Protein AF-A0A3M1VJW6-F1 (afdb_monomer_lite)

Secondary structure (DSSP, 8-state):
--SSSTTHHHHHHHHHHHS---------TT----SHHHHHHTTPPEE--SS-EEE-TT--EEEP-------S---PPBP-TTSSS------SSTTPBPPP-TTT-TTTS----

Structure (mmCIF, N/CA/C/O backbone):
data_AF-A0A3M1VJW6-F1
#
_entry.id   AF-A0A3M1VJW6-F1
#
loop_
_atom_site.group_PDB
_atom_site.id
_atom_site.type_symbol
_atom_site.label_atom_id
_atom_site.label_alt_id
_atom_site.label_comp_id
_atom_site.label_asym_id
_atom_site.label_entity_id
_atom_site.label_seq_id
_atom_site.pdbx_PDB_ins_code
_atom_site.Cartn_x
_atom_site.Cartn_y
_atom_site.Cartn_z
_atom_site.occupancy
_atom_site.B_iso_or_equiv
_atom_site.auth_seq_id
_atom_site.auth_comp_id
_atom_site.auth_asym_id
_atom_site.auth_atom_id
_atom_site.pdbx_PDB_model_num
ATOM 1 N N . MET A 1 1 ? -62.050 -12.446 49.718 1.00 52.34 1 MET A N 1
ATOM 2 C CA . MET A 1 1 ? -60.796 -13.215 49.554 1.00 52.34 1 MET A CA 1
ATOM 3 C C . MET A 1 1 ? -59.751 -12.364 48.822 1.00 52.34 1 MET A C 1
ATOM 5 O O . MET A 1 1 ? -59.498 -12.598 47.655 1.00 52.34 1 MET A O 1
ATOM 9 N N . GLN A 1 2 ? -59.194 -11.331 49.469 1.00 49.66 2 GLN A N 1
ATOM 10 C CA . GLN A 1 2 ? -58.163 -10.452 48.870 1.00 49.66 2 GLN A CA 1
ATOM 11 C C . GLN A 1 2 ? -57.021 -10.116 49.853 1.00 49.66 2 GLN A C 1
ATOM 13 O O . GLN A 1 2 ? -56.225 -9.223 49.604 1.00 49.66 2 GLN A O 1
ATOM 18 N N . VAL A 1 3 ? -56.926 -10.826 50.985 1.00 47.66 3 VAL A N 1
ATOM 19 C CA . VAL A 1 3 ? -55.958 -10.508 52.057 1.00 47.66 3 VAL A CA 1
ATOM 20 C C . VAL A 1 3 ? -54.768 -11.482 52.099 1.00 47.66 3 VAL A C 1
ATOM 22 O O . VAL A 1 3 ? -53.805 -11.244 52.818 1.00 47.66 3 VAL A O 1
ATOM 25 N N . LEU A 1 4 ? -54.804 -12.569 51.313 1.00 41.31 4 LEU A N 1
ATOM 26 C CA . LEU A 1 4 ? -53.810 -13.655 51.362 1.00 41.31 4 LEU A CA 1
ATOM 27 C C . LEU A 1 4 ? -52.597 -13.441 50.430 1.00 41.31 4 LEU A C 1
ATOM 29 O O . LEU A 1 4 ? -51.549 -14.040 50.650 1.00 41.31 4 LEU A O 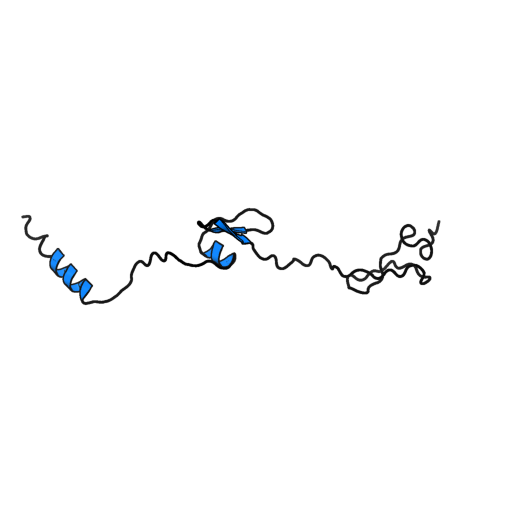1
ATOM 33 N N . GLU A 1 5 ? -52.693 -12.543 49.445 1.00 47.56 5 GLU A N 1
ATOM 34 C CA . GLU A 1 5 ? -51.608 -12.273 48.481 1.00 47.56 5 GLU A CA 1
ATOM 35 C C . GLU A 1 5 ? -50.588 -11.237 48.994 1.00 47.56 5 GLU A C 1
ATOM 37 O O . GLU A 1 5 ? -49.423 -11.249 48.604 1.00 47.56 5 GLU A O 1
ATOM 42 N N . ALA A 1 6 ? -50.971 -10.380 49.949 1.00 48.97 6 ALA A N 1
ATOM 43 C CA . ALA A 1 6 ? -50.090 -9.331 50.478 1.00 48.97 6 ALA A CA 1
ATOM 44 C C . ALA A 1 6 ? -49.037 -9.849 51.482 1.00 48.97 6 ALA A C 1
ATOM 46 O O . ALA A 1 6 ? -48.038 -9.177 51.742 1.00 48.97 6 ALA A O 1
ATOM 47 N N . CYS A 1 7 ? -49.232 -11.048 52.048 1.00 46.25 7 CYS A N 1
ATOM 48 C CA . CYS A 1 7 ? -48.344 -11.599 53.077 1.00 46.25 7 CYS A CA 1
ATOM 49 C C . CYS A 1 7 ? -47.150 -12.380 52.492 1.00 46.25 7 CYS A C 1
ATOM 51 O O . CYS A 1 7 ? -46.085 -12.445 53.104 1.00 46.25 7 CYS A O 1
ATOM 53 N N . ARG A 1 8 ? -47.265 -12.907 51.264 1.00 51.44 8 ARG A N 1
ATOM 54 C CA . ARG A 1 8 ? -46.160 -13.620 50.591 1.00 51.44 8 ARG A CA 1
ATOM 55 C C . ARG A 1 8 ? -45.077 -12.689 50.043 1.00 51.44 8 ARG A C 1
ATOM 57 O O . ARG A 1 8 ? -43.926 -13.095 49.926 1.00 51.44 8 ARG A O 1
ATOM 64 N N . MET A 1 9 ? -45.417 -11.432 49.771 1.00 52.22 9 MET A N 1
ATOM 65 C CA . MET A 1 9 ? -44.516 -10.482 49.111 1.00 52.22 9 MET A CA 1
ATOM 66 C C . MET A 1 9 ? -43.538 -9.791 50.079 1.00 52.22 9 MET A C 1
ATOM 68 O O . MET A 1 9 ? -42.470 -9.346 49.667 1.00 52.22 9 MET A O 1
ATOM 72 N N . ARG A 1 10 ? -43.847 -9.761 51.385 1.00 54.06 10 ARG A N 1
ATOM 73 C CA . ARG A 1 10 ? -42.930 -9.238 52.417 1.00 54.06 10 ARG A CA 1
ATOM 74 C C . ARG A 1 10 ? -41.887 -10.253 52.883 1.00 54.06 10 ARG A C 1
ATOM 76 O O . ARG A 1 10 ? -40.799 -9.848 53.277 1.00 54.06 10 ARG A O 1
ATOM 83 N N . LEU A 1 11 ? -42.184 -11.552 52.797 1.00 48.44 11 LEU A N 1
ATOM 84 C CA . LEU A 1 11 ? -41.236 -12.597 53.193 1.00 48.44 11 LEU A CA 1
ATOM 85 C C . LEU A 1 11 ? -40.127 -12.797 52.142 1.00 48.44 11 LEU A C 1
ATOM 87 O O . LEU A 1 11 ? -38.984 -13.049 52.502 1.00 48.44 11 LEU A O 1
ATOM 91 N N . ILE A 1 12 ? -40.433 -12.601 50.853 1.00 55.12 12 ILE A N 1
ATOM 92 C CA . ILE A 1 12 ? -39.457 -12.727 49.754 1.00 55.12 12 ILE A CA 1
ATOM 93 C C . ILE A 1 12 ? -38.443 -11.568 49.765 1.00 55.12 12 ILE A C 1
ATOM 95 O O . ILE A 1 12 ? -37.261 -11.782 49.502 1.00 55.12 12 ILE A O 1
ATOM 99 N N . LEU A 1 13 ? -38.866 -10.358 50.155 1.00 53.69 13 LEU A N 1
ATOM 100 C CA . LEU A 1 13 ? -37.979 -9.190 50.221 1.00 53.69 13 LEU A CA 1
ATOM 101 C C . LEU A 1 13 ? -36.884 -9.339 51.297 1.00 53.69 13 LEU A C 1
ATOM 103 O O . LEU A 1 13 ? -35.767 -8.864 51.117 1.00 53.69 13 LEU A O 1
ATOM 107 N N . LEU A 1 14 ? -37.188 -10.036 52.397 1.00 54.25 14 LEU A N 1
ATOM 108 C CA . LEU A 1 14 ? -36.249 -10.268 53.501 1.00 54.25 14 LEU A CA 1
ATOM 109 C C . LEU A 1 14 ? -35.207 -11.354 53.174 1.00 54.25 14 LEU A C 1
ATOM 111 O O . LEU A 1 14 ? -34.076 -11.279 53.649 1.00 54.25 14 LEU A O 1
ATOM 115 N N . VAL A 1 15 ? -35.549 -12.325 52.318 1.00 54.88 15 VAL A N 1
ATOM 116 C CA . VAL A 1 15 ? -34.643 -13.421 51.922 1.00 54.88 15 VAL A CA 1
ATOM 117 C C . VAL A 1 15 ? -33.625 -12.973 50.860 1.00 54.88 15 VAL A C 1
ATOM 119 O O . VAL A 1 15 ? -32.457 -13.355 50.950 1.00 54.88 15 VAL A O 1
ATOM 122 N N . CYS A 1 16 ? -34.007 -12.099 49.920 1.00 53.72 16 CYS A N 1
ATOM 123 C CA . CYS A 1 16 ? -33.079 -11.561 48.909 1.00 53.72 16 CYS A CA 1
ATOM 124 C C . CYS A 1 16 ? -32.006 -10.617 49.484 1.00 53.72 16 CYS A C 1
ATOM 126 O O . CYS A 1 16 ? -30.944 -10.481 48.886 1.00 53.72 16 CYS A O 1
ATOM 128 N N . CYS A 1 17 ? -32.243 -9.973 50.635 1.00 53.31 17 CYS A N 1
ATOM 129 C CA . CYS A 1 17 ? -31.239 -9.101 51.262 1.00 53.31 17 CYS A CA 1
ATOM 130 C C . CYS A 1 17 ? -30.176 -9.861 52.069 1.00 53.31 17 CYS A C 1
ATOM 132 O O . CYS A 1 17 ? -29.052 -9.382 52.181 1.00 53.31 17 CYS A O 1
ATOM 134 N N . LEU A 1 18 ? -30.511 -11.024 52.639 1.00 53.12 18 LEU A N 1
ATOM 135 C CA . LEU A 1 18 ? -29.575 -11.818 53.451 1.00 53.12 18 LEU A CA 1
ATOM 136 C C . LEU A 1 18 ? -28.764 -12.821 52.618 1.00 53.12 18 LEU A C 1
ATOM 138 O O . LEU A 1 18 ? -27.654 -13.179 53.003 1.00 53.12 18 LEU A O 1
ATOM 142 N N . THR A 1 19 ? -29.280 -13.246 51.463 1.00 59.38 19 THR A N 1
ATOM 143 C CA . THR A 1 19 ? -28.562 -14.119 50.522 1.00 59.38 19 THR A CA 1
ATOM 144 C C . THR A 1 19 ? -27.900 -13.285 49.427 1.00 59.38 19 THR A C 1
ATOM 146 O O . THR A 1 19 ? -28.388 -13.159 48.310 1.00 59.38 19 THR A O 1
ATOM 149 N N . GLY A 1 20 ? -26.767 -12.671 49.764 1.00 53.53 20 GLY A N 1
ATOM 150 C CA . GLY A 1 20 ? -25.906 -11.985 48.803 1.00 53.53 20 GLY A CA 1
ATOM 151 C C . GLY A 1 20 ? -25.390 -12.909 47.692 1.00 53.53 20 GLY A C 1
ATOM 152 O O . GLY A 1 20 ? -24.323 -13.497 47.817 1.00 53.53 20 GLY A O 1
ATOM 153 N N . LEU A 1 21 ? -26.126 -12.973 46.586 1.00 52.50 21 LEU A N 1
ATOM 154 C CA . LEU A 1 21 ? -25.682 -13.352 45.239 1.00 52.50 21 LEU A CA 1
ATOM 155 C C . LEU A 1 21 ? -26.429 -12.411 44.272 1.00 52.50 21 LEU A C 1
ATOM 157 O O . LEU A 1 21 ? -27.410 -12.778 43.642 1.00 52.50 21 LEU A O 1
ATOM 161 N N . LEU A 1 22 ? -26.163 -11.100 44.269 1.00 50.84 22 LEU A N 1
ATOM 162 C CA . LEU A 1 22 ? -24.991 -10.485 43.622 1.00 50.84 22 LEU A CA 1
ATOM 163 C C . LEU A 1 22 ? -24.668 -11.097 42.242 1.00 50.84 22 LEU A C 1
ATOM 165 O O . LEU A 1 22 ? -23.520 -11.362 41.915 1.00 50.84 22 LEU A O 1
ATOM 169 N N . GLY A 1 23 ? -25.695 -11.296 41.417 1.00 51.16 23 GLY A N 1
ATOM 170 C CA . GLY A 1 23 ? -25.583 -11.385 39.960 1.00 51.16 23 GLY A CA 1
ATOM 171 C C . GLY A 1 23 ? -26.283 -10.185 39.334 1.00 51.16 23 GLY A C 1
ATOM 172 O O . GLY A 1 23 ? -27.365 -10.318 38.771 1.00 51.16 23 GLY A O 1
ATOM 173 N N . GLY A 1 24 ? -25.726 -8.990 39.543 1.00 51.31 24 GLY A N 1
ATOM 174 C CA . GLY A 1 24 ? -26.273 -7.751 39.003 1.00 51.31 24 GLY A CA 1
ATOM 175 C C . GLY A 1 24 ? -26.291 -7.767 37.475 1.00 51.31 24 GLY A C 1
ATOM 176 O O . GLY A 1 24 ? -25.317 -8.169 36.842 1.00 51.31 24 GLY A O 1
ATOM 177 N N . CYS A 1 25 ? -27.373 -7.262 36.879 1.00 40.50 25 CYS A N 1
ATOM 178 C CA . CYS A 1 25 ? -27.327 -6.735 35.520 1.00 40.50 25 CYS A CA 1
ATOM 179 C C . CYS A 1 25 ? -26.402 -5.512 35.527 1.00 40.50 25 CYS A C 1
ATOM 181 O O . CYS A 1 25 ? -26.853 -4.377 35.687 1.00 40.50 25 CYS A O 1
ATOM 183 N N . SER A 1 26 ? -25.097 -5.732 35.389 1.00 48.75 26 SER A N 1
ATOM 184 C CA . SER A 1 26 ? -24.176 -4.676 34.995 1.00 48.75 26 SER A CA 1
ATOM 185 C C . SER A 1 26 ? -24.514 -4.294 33.558 1.00 48.75 26 SER A C 1
ATOM 187 O O . SER A 1 26 ? -24.019 -4.886 32.605 1.00 48.75 26 SER A O 1
ATOM 189 N N . ALA A 1 27 ? -25.363 -3.279 33.399 1.00 51.88 27 ALA A N 1
ATOM 190 C CA . ALA A 1 27 ? -25.280 -2.403 32.243 1.00 51.88 27 ALA A CA 1
ATOM 191 C C . ALA A 1 27 ? -23.907 -1.727 32.331 1.00 51.88 27 ALA A C 1
ATOM 193 O O . ALA A 1 27 ? -23.726 -0.718 33.013 1.00 51.88 27 ALA A O 1
ATOM 194 N N . GLN A 1 28 ? -22.905 -2.380 31.749 1.00 44.88 28 GLN A N 1
ATOM 195 C CA . GLN A 1 28 ? -21.520 -1.943 31.767 1.00 44.88 28 GLN A CA 1
ATOM 196 C C . GLN A 1 28 ? -21.383 -0.778 30.781 1.00 44.88 28 GLN A C 1
ATOM 198 O O . GLN A 1 28 ? -20.950 -0.927 29.643 1.00 44.88 28 GLN A O 1
ATOM 203 N N . ALA A 1 29 ? -21.826 0.399 31.220 1.00 46.69 29 ALA A N 1
ATOM 204 C CA . ALA A 1 29 ? -21.487 1.666 30.602 1.00 46.69 29 ALA A CA 1
ATOM 205 C C . ALA A 1 29 ? -19.997 1.927 30.872 1.00 46.69 29 ALA A C 1
ATOM 207 O O . ALA A 1 29 ? -19.604 2.132 32.018 1.00 46.69 29 ALA A O 1
ATOM 208 N N . GLY A 1 30 ? -19.165 1.874 29.829 1.00 50.62 30 GLY A N 1
ATOM 209 C CA . GLY A 1 30 ? -17.748 2.246 29.919 1.00 50.62 30 GLY A CA 1
ATOM 210 C C . GLY A 1 30 ? -16.738 1.178 29.497 1.00 50.62 30 GLY A C 1
ATOM 211 O O . GLY A 1 30 ? -15.605 1.203 29.970 1.00 50.62 30 GLY A O 1
ATOM 212 N N . GLY A 1 31 ? -17.106 0.246 28.613 1.00 58.53 31 GLY A N 1
ATOM 213 C CA . GLY A 1 31 ? -16.123 -0.575 27.904 1.00 58.53 31 GLY A CA 1
ATOM 214 C C . GLY A 1 31 ? -15.354 0.286 26.902 1.00 58.53 31 GLY A C 1
ATOM 215 O O . GLY A 1 31 ? -15.808 0.472 25.776 1.00 58.53 31 GLY A O 1
ATOM 216 N N . GLY A 1 32 ? -14.232 0.865 27.334 1.00 72.25 32 GLY A N 1
ATOM 217 C CA . GLY A 1 32 ? -13.342 1.662 26.495 1.00 72.25 32 GLY A CA 1
ATOM 218 C C . GLY A 1 32 ? -12.740 0.811 25.384 1.00 72.25 32 GLY A C 1
ATOM 219 O O . GLY A 1 32 ? -11.710 0.175 25.576 1.00 72.25 32 GLY A O 1
ATOM 220 N N . VAL A 1 33 ? -13.396 0.796 24.229 1.00 86.00 33 VAL A N 1
ATOM 221 C CA . VAL A 1 33 ? -12.876 0.163 23.019 1.00 86.00 33 VAL A CA 1
ATOM 222 C C . VAL A 1 33 ? -11.587 0.871 22.612 1.00 86.00 33 VAL A C 1
ATOM 224 O O . VAL A 1 33 ? -11.560 2.096 22.484 1.00 86.00 33 VAL A O 1
ATOM 227 N N . SER A 1 34 ? -10.520 0.101 22.416 1.00 88.88 34 SER A N 1
ATOM 228 C CA . SER A 1 34 ? -9.194 0.610 22.050 1.00 88.88 34 SER A CA 1
ATOM 229 C C . SER A 1 34 ? -8.719 0.125 20.678 1.00 88.88 34 SER A C 1
ATOM 231 O O . SER A 1 34 ? -7.730 0.629 20.145 1.00 88.88 34 SER A O 1
ATOM 233 N N . SER A 1 35 ? -9.434 -0.828 20.077 1.00 90.69 35 SER A N 1
ATOM 234 C CA . SER A 1 35 ? -9.068 -1.448 18.804 1.00 90.69 35 SER A CA 1
ATOM 235 C C . SER A 1 35 ? -10.283 -1.729 17.917 1.00 90.69 35 SER A C 1
ATOM 237 O O . SER A 1 35 ? -11.409 -1.867 18.393 1.00 90.69 35 SER A O 1
ATOM 239 N N . PHE A 1 36 ? -10.052 -1.866 16.608 1.00 91.62 36 PHE A N 1
ATOM 240 C CA . PHE A 1 36 ? -11.093 -2.229 15.637 1.00 91.62 36 PHE A CA 1
ATOM 241 C C . PHE A 1 36 ? -11.772 -3.564 15.980 1.00 91.62 36 PHE A C 1
ATOM 243 O O . PHE A 1 36 ? -12.994 -3.674 15.924 1.00 91.62 36 PHE A O 1
ATOM 250 N N . LYS A 1 37 ? -10.989 -4.551 16.432 1.00 93.31 37 LYS A N 1
ATOM 251 C CA . LYS A 1 37 ? -11.491 -5.864 16.854 1.00 93.31 37 LYS A CA 1
ATOM 252 C C . LYS A 1 37 ? -12.441 -5.763 18.048 1.00 93.31 37 LYS A C 1
ATOM 254 O O . LYS A 1 37 ? -13.501 -6.382 18.037 1.00 93.31 37 LYS A O 1
ATOM 259 N N . GLU A 1 38 ? -12.086 -4.962 19.051 1.00 92.94 38 GLU A N 1
ATOM 260 C CA . GLU A 1 38 ? -12.967 -4.685 20.193 1.00 92.94 38 GLU A CA 1
ATOM 261 C C . GLU A 1 38 ? -14.212 -3.900 19.770 1.00 92.94 38 GLU A C 1
ATOM 263 O O . GLU A 1 38 ? -15.300 -4.162 20.274 1.00 92.94 38 GLU A O 1
ATOM 268 N N . CYS A 1 39 ? -14.073 -2.985 18.808 1.00 93.44 39 CYS A N 1
ATOM 269 C CA . CYS A 1 39 ? -15.178 -2.180 18.298 1.00 93.44 39 CYS A CA 1
ATOM 270 C C . CYS A 1 39 ? -16.262 -3.053 17.652 1.00 93.44 39 CYS A C 1
ATOM 272 O O . CYS A 1 39 ? -17.444 -2.917 17.967 1.00 93.44 39 CYS A O 1
ATOM 274 N N . ILE A 1 40 ? -15.861 -4.011 16.813 1.00 93.19 40 ILE A N 1
ATOM 275 C CA . ILE A 1 40 ? -16.795 -4.958 16.193 1.00 93.19 40 ILE A CA 1
ATOM 276 C C . ILE A 1 40 ? -17.337 -5.958 17.218 1.00 93.19 40 ILE A C 1
ATOM 278 O O . ILE A 1 40 ? -18.528 -6.263 17.195 1.00 93.19 40 ILE A O 1
ATOM 282 N N . ALA A 1 41 ? -16.503 -6.444 18.145 1.00 92.19 41 ALA A N 1
ATOM 283 C CA . ALA A 1 41 ? -16.945 -7.353 19.207 1.00 92.19 41 ALA A CA 1
ATOM 284 C C . ALA A 1 41 ? -17.992 -6.712 20.137 1.00 92.19 41 ALA A C 1
ATOM 286 O O . ALA A 1 41 ? -18.850 -7.411 20.671 1.00 92.19 41 ALA A O 1
ATOM 287 N N . ALA A 1 42 ? -17.952 -5.386 20.285 1.00 91.75 42 ALA A N 1
ATOM 288 C CA . ALA A 1 42 ? -18.961 -4.603 20.992 1.00 91.75 42 ALA A CA 1
ATOM 289 C C . ALA A 1 42 ? -20.256 -4.374 20.180 1.00 91.75 42 ALA A C 1
ATOM 291 O O . ALA A 1 42 ? -21.219 -3.830 20.716 1.00 91.75 42 ALA A O 1
ATOM 292 N N . GLY A 1 43 ? -20.308 -4.791 18.909 1.00 92.69 43 GLY A N 1
ATOM 293 C CA . GLY A 1 43 ? -21.494 -4.686 18.054 1.00 92.69 43 GLY A CA 1
ATOM 294 C C . GLY A 1 43 ? -21.692 -3.315 17.402 1.00 92.69 43 GLY A C 1
ATOM 295 O O . GLY A 1 43 ? -22.805 -2.994 16.983 1.00 92.69 43 GLY A O 1
ATOM 296 N N . TYR A 1 44 ? -20.644 -2.491 17.319 1.00 92.31 44 TYR A N 1
ATOM 297 C CA . TYR A 1 44 ? -20.722 -1.175 16.686 1.00 92.31 44 TYR A CA 1
ATOM 298 C C . TYR A 1 44 ? -20.738 -1.251 15.147 1.00 92.31 44 TYR A C 1
ATOM 300 O O . TYR A 1 44 ? -20.221 -2.205 14.559 1.00 92.31 44 TYR A O 1
ATOM 308 N N . PRO A 1 45 ? -21.334 -0.250 14.466 1.00 93.94 45 PRO A N 1
ATOM 309 C CA . PRO A 1 45 ? -21.442 -0.254 13.013 1.00 93.94 45 PRO A CA 1
ATOM 310 C C . PRO A 1 45 ? -20.077 -0.113 12.329 1.00 93.94 45 PRO A C 1
ATOM 312 O O . PRO A 1 45 ? -19.252 0.736 12.679 1.00 93.94 45 PRO A O 1
ATOM 315 N N . THR A 1 46 ? -19.876 -0.921 11.289 1.00 93.94 46 THR A N 1
ATOM 316 C CA . THR A 1 46 ? -18.690 -0.880 10.428 1.00 93.94 46 THR A CA 1
ATOM 317 C C . THR A 1 46 ? -18.923 -0.021 9.187 1.00 93.94 46 THR A C 1
ATOM 319 O O . THR A 1 46 ? -19.973 -0.100 8.546 1.00 93.94 46 THR A O 1
ATOM 322 N N . LEU A 1 47 ? -17.912 0.749 8.801 1.00 93.00 47 LEU A N 1
ATOM 323 C CA . LEU A 1 47 ? -17.846 1.537 7.578 1.00 93.00 47 LEU A CA 1
ATOM 324 C C . LEU A 1 47 ? -17.258 0.696 6.442 1.00 93.00 47 LEU A C 1
ATOM 326 O O . LEU A 1 47 ? -16.233 0.035 6.604 1.00 93.00 47 LEU A O 1
ATOM 330 N N . LYS A 1 48 ? -17.876 0.773 5.260 1.00 88.19 48 LYS A N 1
ATOM 331 C CA . LYS A 1 48 ? -17.394 0.127 4.027 1.00 88.19 48 LYS A CA 1
ATOM 332 C C . LYS A 1 48 ? -16.297 0.956 3.343 1.00 88.19 48 LYS A C 1
ATOM 334 O O . LYS A 1 48 ? -16.399 1.269 2.160 1.00 88.19 48 LYS A O 1
ATOM 339 N N . THR A 1 49 ? -15.288 1.370 4.100 1.00 86.56 49 THR A N 1
ATOM 340 C CA . THR A 1 49 ? -14.082 2.031 3.582 1.00 86.56 49 THR A CA 1
ATOM 341 C C . THR A 1 49 ? -12.984 0.995 3.321 1.00 86.56 49 THR A C 1
ATOM 343 O O . THR A 1 49 ? -13.085 -0.142 3.775 1.00 86.56 49 THR A O 1
ATOM 346 N N . LYS A 1 50 ? -11.946 1.368 2.567 1.00 87.94 50 LYS A N 1
ATOM 347 C CA . LYS A 1 50 ? -10.688 0.613 2.459 1.00 87.94 50 LYS A CA 1
ATOM 348 C C . LYS A 1 50 ? -9.561 1.527 2.963 1.00 87.94 50 LYS A C 1
ATOM 350 O O . LYS A 1 50 ? -9.309 2.520 2.276 1.00 87.94 50 LYS A O 1
ATOM 355 N N . PRO A 1 51 ? -8.974 1.286 4.150 1.00 86.50 51 PRO A N 1
ATOM 356 C CA . PRO A 1 51 ? -9.235 0.175 5.078 1.00 86.50 51 PRO A CA 1
ATOM 357 C C . PRO A 1 51 ? -10.636 0.215 5.721 1.00 86.50 51 PRO A C 1
ATOM 359 O O . PRO A 1 51 ? -11.223 1.299 5.856 1.00 86.50 51 PRO A O 1
ATOM 362 N N . PRO A 1 52 ? -11.200 -0.942 6.123 1.00 89.75 52 PRO A N 1
ATOM 363 C CA . PRO A 1 52 ? -12.462 -0.987 6.854 1.00 89.75 52 PRO A CA 1
ATOM 364 C C . PRO A 1 52 ? -12.325 -0.305 8.221 1.00 89.75 52 PRO A C 1
ATOM 366 O O . PRO A 1 52 ? -11.278 -0.345 8.869 1.00 89.75 52 PRO A O 1
ATOM 369 N N . GLY A 1 53 ? -13.401 0.353 8.656 1.00 93.12 53 GLY A N 1
ATOM 370 C CA . GLY A 1 53 ? -13.437 1.096 9.918 1.00 93.12 53 GLY A CA 1
ATOM 371 C C . GLY A 1 53 ? -14.661 0.761 10.761 1.00 93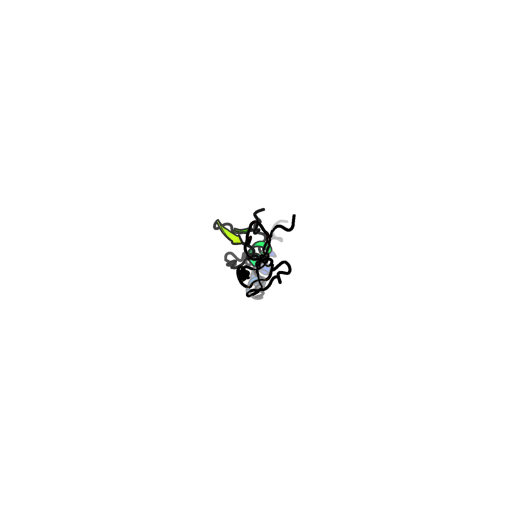.12 53 GLY A C 1
ATOM 372 O O . GLY A 1 53 ? -15.650 0.251 10.249 1.00 93.12 53 GLY A O 1
ATOM 373 N N . CYS A 1 54 ? -14.607 1.032 12.059 1.00 94.12 54 CYS A N 1
ATOM 374 C CA . CYS A 1 54 ? -15.709 0.861 13.005 1.00 94.12 54 CYS A CA 1
ATOM 375 C C . CYS A 1 54 ? -15.884 2.146 13.818 1.00 94.12 54 CYS A C 1
ATOM 377 O O . CYS A 1 54 ? -14.883 2.729 14.238 1.00 94.12 54 CYS A O 1
ATOM 379 N N . ILE A 1 55 ? -17.127 2.606 14.002 1.00 94.12 55 ILE A N 1
ATOM 380 C CA . ILE A 1 55 ? -17.439 3.889 14.654 1.00 94.12 55 ILE A CA 1
ATOM 381 C C . ILE A 1 55 ? -18.202 3.692 15.970 1.00 94.12 55 ILE A C 1
ATOM 383 O O . ILE A 1 55 ? -19.228 3.016 16.003 1.00 94.12 55 ILE A O 1
ATOM 387 N N . THR A 1 56 ? -17.719 4.303 17.056 1.00 92.81 56 THR A N 1
ATOM 388 C CA . THR A 1 56 ? -18.389 4.268 18.369 1.00 92.81 56 THR A CA 1
ATOM 389 C C . THR A 1 56 ? -19.473 5.349 18.493 1.00 92.81 56 THR A C 1
ATOM 391 O O . THR A 1 56 ? -19.469 6.315 17.726 1.00 92.81 56 THR A O 1
ATOM 394 N N . PRO A 1 57 ? -20.381 5.265 19.487 1.00 89.50 57 PRO A N 1
ATOM 395 C CA . PRO A 1 57 ? -21.358 6.317 19.779 1.00 89.50 57 PRO A CA 1
ATOM 396 C C . PRO A 1 57 ? -20.723 7.667 20.137 1.00 89.50 57 PRO A C 1
ATOM 398 O O . PRO A 1 57 ? -21.367 8.700 19.980 1.00 89.50 57 PRO A O 1
ATOM 401 N N . GLU A 1 58 ? -19.460 7.679 20.584 1.00 89.75 58 GLU A N 1
ATOM 402 C CA . GLU A 1 58 ? -18.707 8.921 20.811 1.00 89.75 58 GLU A CA 1
ATOM 403 C C . GLU A 1 58 ? -18.119 9.515 19.518 1.00 89.75 58 GLU A C 1
ATOM 405 O O . GLU A 1 58 ? -17.462 10.553 19.561 1.00 89.75 58 GLU A O 1
ATOM 410 N N . GLY A 1 59 ? -18.306 8.851 18.374 1.00 89.31 59 GLY A N 1
ATOM 411 C CA . GLY A 1 59 ? -17.773 9.269 17.079 1.00 89.31 59 GLY A CA 1
ATOM 412 C C . GLY A 1 59 ? -16.310 8.890 16.843 1.00 89.31 59 GLY A C 1
ATOM 413 O O . GLY A 1 59 ? -15.707 9.372 15.884 1.00 89.31 59 GLY A O 1
ATOM 414 N N . LYS A 1 60 ? -15.710 8.032 17.681 1.00 91.06 60 LYS A N 1
ATOM 415 C CA . LYS A 1 60 ? -14.343 7.545 17.449 1.00 91.06 60 LYS A CA 1
ATOM 416 C C . LYS A 1 60 ? -14.348 6.479 16.366 1.00 91.06 60 LYS A C 1
ATOM 418 O O . LYS A 1 60 ? -15.146 5.548 16.424 1.00 91.06 60 LYS A O 1
ATOM 423 N N . ILE A 1 61 ? -13.430 6.604 15.411 1.00 91.75 61 ILE A N 1
ATOM 424 C CA . ILE A 1 61 ? -13.261 5.645 14.321 1.00 91.75 61 ILE A CA 1
ATOM 425 C C . ILE A 1 61 ? -12.004 4.820 14.582 1.00 91.75 61 ILE A C 1
ATOM 427 O O . ILE A 1 61 ? -10.903 5.363 14.664 1.00 91.75 61 ILE A O 1
ATOM 431 N N . PHE A 1 62 ? -12.171 3.506 14.674 1.00 92.12 62 PHE A N 1
A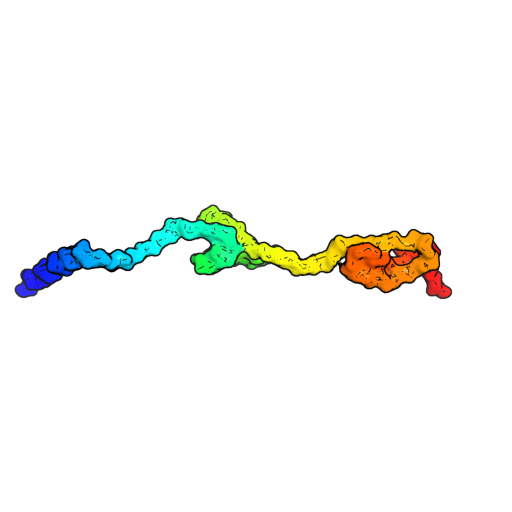TOM 432 C CA . PHE A 1 62 ? -11.081 2.538 14.703 1.00 92.12 62 PHE A CA 1
ATOM 433 C C . PHE A 1 62 ? -10.965 1.921 1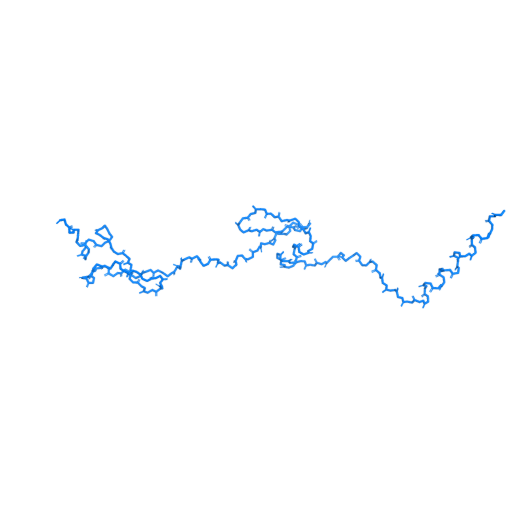3.317 1.00 92.12 62 PHE A C 1
ATOM 435 O O . PHE A 1 62 ? -11.934 1.349 12.829 1.00 92.12 62 PHE A O 1
ATOM 442 N N . GLN A 1 63 ? -9.813 2.052 12.669 1.00 93.44 63 GLN A N 1
ATOM 443 C CA . GLN A 1 63 ? -9.540 1.356 11.413 1.00 93.44 63 GLN A CA 1
ATOM 444 C C . GLN A 1 63 ? -8.898 0.008 11.712 1.00 93.44 63 GLN A C 1
ATOM 446 O O . GLN A 1 63 ? -8.138 -0.123 12.680 1.00 93.44 63 GLN A O 1
ATOM 451 N N . GLU A 1 64 ? -9.193 -0.988 10.882 1.00 88.56 64 GLU A N 1
ATOM 452 C CA . GLU A 1 64 ? -8.315 -2.142 10.783 1.00 88.56 64 GLU A CA 1
ATOM 453 C C . GLU A 1 64 ? -6.949 -1.599 10.373 1.00 88.56 64 GLU A C 1
ATOM 455 O O . GLU A 1 64 ? -6.818 -0.936 9.342 1.00 88.56 64 GLU A O 1
ATOM 460 N N . LYS A 1 65 ? -5.940 -1.790 11.231 1.00 78.56 65 LYS A N 1
ATOM 461 C CA . LYS A 1 65 ? -4.566 -1.649 10.771 1.00 78.56 65 LYS A CA 1
ATOM 462 C C . LYS A 1 65 ? -4.432 -2.724 9.713 1.00 78.56 65 LYS A C 1
ATOM 464 O O . LYS A 1 65 ? -4.297 -3.891 10.063 1.00 78.56 65 LYS A O 1
ATOM 469 N N . GLU A 1 66 ? -4.527 -2.319 8.453 1.00 69.56 66 GLU A N 1
ATOM 470 C CA . GLU A 1 66 ? -3.931 -3.075 7.371 1.00 69.56 66 GLU A CA 1
ATOM 471 C C . GLU A 1 66 ? -2.493 -3.317 7.844 1.00 69.56 66 GLU A C 1
ATOM 473 O O . GLU A 1 66 ? -1.683 -2.389 7.933 1.00 69.56 66 GLU A O 1
ATOM 478 N N . GLU A 1 67 ? -2.194 -4.557 8.256 1.00 60.00 67 GLU A N 1
ATOM 479 C CA . GLU A 1 67 ? -0.862 -5.078 7.992 1.00 60.00 67 GLU A CA 1
ATOM 480 C C . GLU A 1 67 ? -0.656 -4.731 6.527 1.00 60.00 67 GLU A C 1
ATOM 482 O O . GLU A 1 67 ? -1.517 -5.107 5.728 1.00 60.00 67 GLU A O 1
ATOM 487 N N . PRO A 1 68 ? 0.322 -3.871 6.199 1.00 55.78 68 PRO A N 1
ATOM 488 C CA . PRO A 1 68 ? 0.490 -3.439 4.833 1.00 55.78 68 PRO A CA 1
ATOM 489 C C . PRO A 1 68 ? 0.665 -4.722 4.038 1.00 55.78 68 PRO A C 1
ATOM 491 O O . PRO A 1 68 ? 1.707 -5.366 4.154 1.00 55.78 68 PRO A O 1
ATOM 494 N N . GLU A 1 69 ? -0.382 -5.131 3.312 1.00 58.16 69 GLU A N 1
ATOM 495 C CA . GLU A 1 69 ? -0.259 -6.146 2.286 1.00 58.16 69 GLU A CA 1
ATOM 496 C C . GLU A 1 69 ? 0.895 -5.644 1.456 1.00 58.16 69 GLU A C 1
ATOM 498 O O . GLU A 1 69 ? 0.822 -4.513 0.956 1.00 58.16 69 GLU A O 1
ATOM 503 N N . GLU A 1 70 ? 1.989 -6.409 1.505 1.00 55.38 70 GLU A N 1
ATOM 504 C CA . GLU A 1 70 ? 3.319 -5.989 1.108 1.00 55.38 70 GLU A CA 1
ATOM 505 C C . GLU A 1 70 ? 3.188 -5.157 -0.150 1.00 55.38 70 GLU A C 1
ATOM 507 O O . GLU A 1 70 ? 2.931 -5.662 -1.245 1.00 55.38 70 GLU A O 1
ATOM 512 N N . THR A 1 71 ? 3.280 -3.841 0.028 1.00 45.75 71 THR A N 1
ATOM 513 C CA . THR A 1 71 ? 3.293 -2.942 -1.102 1.00 45.75 71 THR A CA 1
ATOM 514 C C . THR A 1 71 ? 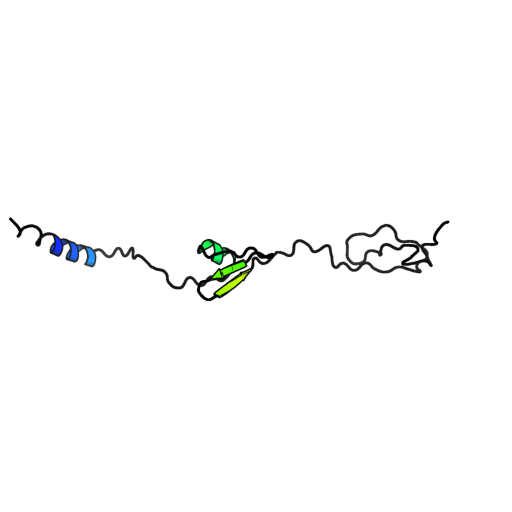4.610 -3.287 -1.754 1.00 45.75 71 THR A C 1
ATOM 516 O O . THR A 1 71 ? 5.665 -3.018 -1.171 1.00 45.75 71 THR A O 1
ATOM 519 N N . ALA A 1 72 ? 4.515 -4.028 -2.863 1.00 52.69 72 ALA A N 1
ATOM 520 C CA . ALA A 1 72 ? 5.624 -4.572 -3.622 1.00 52.69 72 ALA A CA 1
ATOM 521 C C . ALA A 1 72 ? 6.802 -3.604 -3.549 1.00 52.69 72 ALA A C 1
ATOM 523 O O . ALA A 1 72 ? 6.659 -2.417 -3.849 1.00 52.69 72 ALA A O 1
ATOM 524 N N . GLY A 1 73 ? 7.902 -4.129 -3.015 1.00 47.38 73 GLY A N 1
ATOM 525 C CA . GLY A 1 73 ? 8.902 -3.375 -2.288 1.00 47.38 73 GLY A CA 1
ATOM 526 C C . GLY A 1 73 ? 9.219 -1.993 -2.846 1.00 47.38 73 GLY A C 1
ATOM 527 O O . GLY A 1 73 ? 9.617 -1.835 -3.997 1.00 47.38 73 GLY A O 1
ATOM 528 N N . SER A 1 74 ? 9.278 -1.021 -1.936 1.00 50.34 74 SER A N 1
ATOM 529 C CA . SER A 1 74 ? 10.208 0.109 -2.055 1.00 50.34 74 SER A CA 1
ATOM 530 C C . SER A 1 74 ? 11.664 -0.372 -1.871 1.00 50.34 74 SER A C 1
ATOM 532 O O . SER A 1 74 ? 12.478 0.184 -1.131 1.00 50.34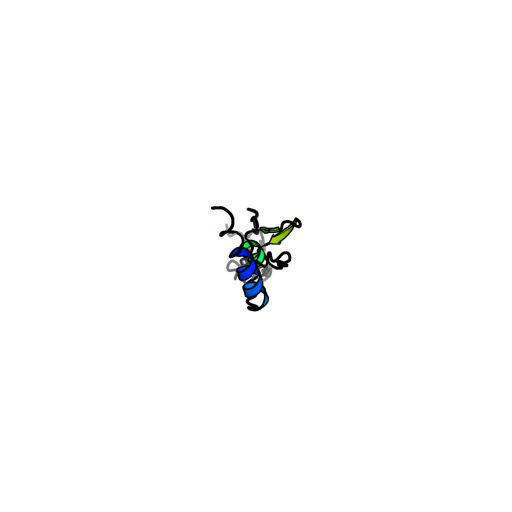 74 SER A O 1
ATOM 534 N N . GLY A 1 75 ? 12.001 -1.483 -2.525 1.00 55.72 75 GLY A N 1
ATOM 535 C CA . GLY A 1 75 ? 13.356 -1.829 -2.872 1.00 55.72 75 GLY A CA 1
ATOM 536 C C . GLY A 1 75 ? 13.662 -1.055 -4.137 1.00 55.72 75 GLY A C 1
ATOM 537 O O . GLY A 1 75 ? 13.430 -1.559 -5.230 1.00 55.72 75 GLY A O 1
ATOM 538 N N . GLY A 1 76 ? 14.120 0.190 -3.997 1.00 71.12 76 GLY A N 1
ATOM 539 C CA . GLY A 1 76 ? 14.649 0.924 -5.139 1.00 71.12 76 GLY A CA 1
ATOM 540 C C . GLY A 1 76 ? 15.663 0.042 -5.871 1.00 71.12 76 GLY A C 1
ATOM 541 O O . GLY A 1 76 ? 16.577 -0.510 -5.248 1.00 71.12 76 GLY A O 1
ATOM 542 N N . CYS A 1 77 ? 15.464 -0.143 -7.174 1.00 82.81 77 CYS A N 1
ATOM 543 C CA . CYS A 1 77 ? 16.455 -0.802 -8.003 1.00 82.81 77 CYS A CA 1
ATOM 544 C C . CYS A 1 77 ? 17.653 0.143 -8.189 1.00 82.81 77 CYS A C 1
ATOM 546 O O . CYS A 1 77 ? 17.530 1.370 -8.171 1.00 82.81 77 CYS A O 1
ATOM 548 N N . VAL A 1 78 ? 18.839 -0.428 -8.327 1.00 86.50 78 VAL A N 1
ATOM 549 C CA . VAL A 1 78 ? 20.088 0.289 -8.545 1.00 86.50 78 VAL A CA 1
ATOM 550 C C . VAL A 1 78 ? 20.232 0.528 -10.038 1.00 86.50 78 VAL A C 1
ATOM 552 O O . VAL A 1 78 ? 20.304 -0.418 -10.822 1.00 86.50 78 VAL A O 1
ATOM 555 N N . ASN A 1 79 ? 20.294 1.794 -10.433 1.00 86.69 79 ASN A N 1
ATOM 556 C CA . ASN A 1 79 ? 20.620 2.153 -11.805 1.00 86.69 79 ASN A CA 1
ATOM 557 C C . ASN A 1 79 ? 22.080 1.765 -12.099 1.00 86.69 79 ASN A C 1
ATOM 559 O O . ASN A 1 79 ? 22.981 2.198 -11.374 1.00 86.69 79 ASN A O 1
ATOM 563 N N . LYS A 1 80 ? 22.305 0.944 -13.130 1.00 89.88 80 LYS A N 1
ATOM 564 C CA . LYS A 1 80 ? 23.639 0.510 -13.566 1.00 89.88 80 LYS A CA 1
ATOM 565 C C . LYS A 1 80 ? 23.986 0.978 -14.978 1.00 89.88 80 LYS A C 1
ATOM 567 O O . LYS A 1 80 ? 24.998 0.548 -15.519 1.00 89.88 80 LYS A O 1
ATOM 572 N N . CYS A 1 81 ? 23.228 1.934 -15.502 1.00 91.06 81 CYS A N 1
ATOM 573 C CA . CYS A 1 81 ? 23.404 2.414 -16.854 1.00 91.06 81 CYS A CA 1
ATOM 574 C C . CYS A 1 81 ? 24.797 3.018 -17.039 1.00 91.06 81 CYS A C 1
ATOM 576 O O . CYS A 1 81 ? 25.201 3.952 -16.336 1.00 91.06 81 CYS A O 1
ATOM 578 N N . GLY A 1 82 ? 25.521 2.507 -18.023 1.00 91.62 82 GLY A N 1
ATOM 579 C CA . GLY A 1 82 ? 26.908 2.837 -18.315 1.00 91.62 82 GLY A CA 1
ATOM 580 C C . GLY A 1 82 ? 27.931 1.853 -17.742 1.00 91.62 82 GLY A C 1
ATOM 581 O O . GLY A 1 82 ? 29.119 2.188 -17.780 1.00 91.62 82 GLY A O 1
ATOM 582 N N . ASP A 1 83 ? 27.512 0.692 -17.225 1.00 91.44 83 ASP A N 1
ATOM 583 C CA . ASP A 1 83 ? 28.398 -0.412 -16.826 1.00 91.44 83 ASP A CA 1
ATOM 584 C C . ASP A 1 83 ? 28.831 -1.300 -18.012 1.00 91.44 83 ASP A C 1
ATOM 586 O O . ASP A 1 83 ? 29.705 -2.163 -17.863 1.00 91.44 83 ASP A O 1
ATOM 590 N N . GLY A 1 84 ? 28.274 -1.042 -19.201 1.00 91.12 84 GLY A N 1
ATOM 591 C CA . GLY A 1 84 ? 28.596 -1.725 -20.452 1.00 91.12 84 GLY A CA 1
ATOM 592 C C . GLY A 1 84 ? 27.782 -2.997 -20.693 1.00 91.12 84 GLY A C 1
ATOM 593 O O . GLY A 1 84 ? 28.117 -3.768 -21.598 1.00 91.12 84 GLY A O 1
ATOM 594 N N . LYS A 1 85 ? 26.735 -3.251 -19.901 1.00 90.81 85 LYS A N 1
ATOM 595 C CA . LYS A 1 85 ? 25.789 -4.361 -20.084 1.00 90.81 85 LYS A CA 1
ATOM 596 C C . LYS A 1 85 ? 24.361 -3.828 -20.007 1.00 90.81 85 LYS A C 1
ATOM 598 O O . LYS A 1 85 ? 24.112 -2.898 -19.272 1.00 90.81 85 LYS A O 1
ATOM 603 N N . CYS A 1 86 ? 23.423 -4.441 -20.730 1.00 91.31 86 CYS A N 1
ATOM 604 C CA . CYS A 1 86 ? 22.000 -4.096 -20.652 1.00 91.31 86 CYS A CA 1
ATOM 605 C C . CYS A 1 86 ? 21.280 -4.999 -19.634 1.00 91.31 86 CYS A C 1
ATOM 607 O O . CYS A 1 86 ? 21.173 -6.216 -19.836 1.00 91.31 86 CYS A O 1
ATOM 609 N N . GLN A 1 87 ? 20.795 -4.432 -18.532 1.00 90.75 87 GLN A N 1
ATOM 610 C CA . GLN A 1 87 ? 20.222 -5.179 -17.409 1.00 90.75 87 GLN A CA 1
ATOM 611 C C . GLN A 1 87 ? 18.744 -5.470 -17.676 1.00 90.75 87 GLN A C 1
ATOM 613 O O . GLN A 1 87 ? 17.884 -4.620 -17.498 1.00 90.75 87 GLN A O 1
ATOM 618 N N . GLN A 1 88 ? 18.431 -6.700 -18.090 1.00 82.44 88 GLN A N 1
ATOM 619 C CA . GLN A 1 88 ? 17.044 -7.135 -18.334 1.00 82.44 88 GLN A CA 1
ATOM 620 C C . GLN A 1 88 ? 16.450 -7.958 -17.182 1.00 82.44 88 GLN A C 1
ATOM 622 O O . GLN A 1 88 ? 15.232 -8.061 -17.054 1.00 82.44 88 GLN A O 1
ATOM 627 N N . VAL A 1 89 ? 17.300 -8.546 -16.332 1.00 77.69 89 VAL A N 1
ATOM 628 C CA . VAL A 1 89 ? 16.875 -9.390 -15.209 1.00 77.69 89 VAL A CA 1
ATOM 629 C C . VAL A 1 89 ? 16.998 -8.600 -13.913 1.00 77.69 89 VAL A C 1
ATOM 631 O O . VAL A 1 89 ? 18.094 -8.386 -13.396 1.00 77.69 89 VAL A O 1
ATOM 634 N N . VAL A 1 90 ? 15.848 -8.178 -13.397 1.00 79.25 90 VAL A N 1
ATOM 635 C CA . VAL A 1 90 ? 15.700 -7.447 -12.135 1.00 79.25 90 VAL A CA 1
ATOM 636 C C . VAL A 1 90 ? 15.281 -8.443 -11.059 1.00 79.25 90 VAL A C 1
ATOM 638 O O . VAL A 1 90 ? 14.346 -9.215 -11.270 1.00 79.25 90 VAL A O 1
ATOM 641 N N . CYS A 1 91 ? 15.924 -8.427 -9.894 1.00 74.12 91 CYS A N 1
ATOM 642 C CA . CYS A 1 91 ? 15.365 -9.079 -8.710 1.00 74.12 91 CYS A CA 1
ATOM 643 C C . CYS A 1 91 ? 14.465 -8.099 -7.943 1.00 74.12 91 CYS A C 1
ATOM 645 O O . CYS A 1 91 ? 14.728 -6.901 -7.916 1.00 74.12 91 CYS A O 1
ATOM 647 N N . MET A 1 92 ? 13.402 -8.597 -7.304 1.00 68.31 92 MET A N 1
ATOM 648 C CA . MET A 1 92 ? 12.439 -7.770 -6.552 1.00 68.31 92 MET A CA 1
ATOM 649 C C . MET A 1 92 ? 12.964 -7.328 -5.169 1.00 68.31 92 MET A C 1
ATOM 651 O O . MET A 1 92 ? 12.184 -7.118 -4.245 1.00 68.31 92 MET A O 1
ATOM 655 N N . ALA A 1 93 ? 14.284 -7.220 -5.001 1.00 70.69 93 ALA A N 1
ATOM 656 C CA . ALA A 1 93 ? 14.929 -6.881 -3.736 1.00 70.69 93 ALA A CA 1
ATOM 657 C C . ALA A 1 93 ? 15.692 -5.550 -3.825 1.00 70.69 93 ALA A C 1
ATOM 659 O O . ALA A 1 93 ? 16.058 -5.069 -4.898 1.00 70.69 93 ALA A O 1
ATOM 660 N N . GLN A 1 94 ? 15.950 -4.946 -2.669 1.00 74.69 94 GLN A N 1
ATOM 661 C CA . GLN A 1 94 ? 16.707 -3.701 -2.572 1.00 74.69 94 GLN A CA 1
ATOM 662 C C . GLN A 1 94 ? 18.178 -3.955 -2.956 1.00 74.69 94 GLN A C 1
ATOM 664 O O . GLN A 1 94 ? 18.787 -4.910 -2.475 1.00 74.69 94 GLN A O 1
ATOM 669 N N . GLY A 1 95 ? 18.746 -3.129 -3.842 1.00 74.62 95 GLY A N 1
ATOM 670 C CA . GLY A 1 95 ? 20.110 -3.330 -4.362 1.00 74.62 95 GLY A CA 1
ATOM 671 C C . GLY A 1 95 ? 20.195 -4.060 -5.713 1.00 74.62 95 GLY A C 1
ATOM 672 O O . GLY A 1 95 ? 21.282 -4.182 -6.281 1.00 74.62 95 GLY A O 1
ATOM 673 N N . CYS A 1 96 ? 19.067 -4.527 -6.249 1.00 84.75 96 CYS A N 1
ATOM 674 C CA . CYS A 1 96 ? 18.998 -5.199 -7.546 1.00 84.75 96 CYS A CA 1
ATOM 675 C C . CYS A 1 96 ? 19.118 -4.217 -8.717 1.00 84.75 96 CYS A C 1
ATOM 677 O O . CYS A 1 96 ? 18.590 -3.115 -8.611 1.00 84.75 96 CYS A O 1
ATOM 679 N N . PRO A 1 97 ? 19.767 -4.583 -9.837 1.00 85.50 97 PRO A N 1
ATOM 680 C CA . PRO A 1 97 ? 19.862 -3.703 -10.999 1.00 85.50 97 PRO A CA 1
ATOM 681 C C . PRO A 1 97 ? 18.479 -3.394 -11.577 1.00 85.50 97 PRO A C 1
ATOM 683 O O . PRO A 1 97 ? 17.642 -4.289 -11.634 1.00 85.50 97 PRO A O 1
ATOM 686 N N . CYS A 1 98 ? 18.247 -2.155 -12.011 1.00 86.94 98 CYS A N 1
ATOM 687 C CA . CYS A 1 98 ? 17.014 -1.773 -12.700 1.00 86.94 98 CYS A CA 1
ATOM 688 C C . CYS A 1 98 ? 16.891 -2.447 -14.070 1.00 86.94 98 CYS A C 1
ATOM 690 O O . CYS A 1 98 ? 17.897 -2.723 -14.715 1.00 86.94 98 CYS A O 1
ATOM 692 N N . ALA A 1 99 ? 15.653 -2.658 -14.529 1.00 89.44 99 ALA A N 1
ATOM 693 C CA . ALA A 1 99 ? 15.417 -2.999 -15.927 1.00 89.44 99 ALA A CA 1
ATOM 694 C C . ALA A 1 99 ? 15.820 -1.816 -16.811 1.00 89.44 99 ALA A C 1
ATOM 696 O O . ALA A 1 99 ? 15.264 -0.718 -16.702 1.00 89.44 99 ALA A O 1
ATOM 697 N N . GLU A 1 100 ? 16.765 -2.060 -17.703 1.00 90.44 100 GLU A N 1
ATOM 698 C CA . GLU A 1 100 ? 17.236 -1.109 -18.689 1.00 90.44 100 GLU A CA 1
ATOM 699 C C . GLU A 1 100 ? 16.657 -1.449 -20.059 1.00 90.44 100 GLU A C 1
ATOM 701 O O . GLU A 1 100 ? 16.550 -2.604 -20.473 1.00 90.44 100 GLU A O 1
ATOM 706 N N . THR A 1 101 ? 16.232 -0.409 -20.757 1.00 88.69 101 THR A N 1
ATOM 707 C CA . THR A 1 101 ? 15.668 -0.474 -22.103 1.00 88.69 101 THR A CA 1
ATOM 708 C C . THR A 1 101 ? 16.437 0.501 -22.985 1.00 88.69 101 THR A C 1
ATOM 710 O O . THR A 1 101 ? 17.052 1.428 -22.455 1.00 88.69 101 THR A O 1
ATOM 713 N N . PRO A 1 102 ? 16.373 0.390 -24.320 1.00 91.06 102 PRO A N 1
ATOM 714 C CA . PRO A 1 102 ? 16.972 1.397 -25.194 1.00 91.06 102 PRO A CA 1
ATOM 715 C C . PRO A 1 102 ? 16.457 2.822 -24.939 1.00 91.06 102 PRO A C 1
ATOM 717 O O . PRO A 1 102 ? 17.153 3.789 -25.232 1.00 91.06 102 PRO A O 1
ATOM 720 N N . GLN A 1 103 ? 15.259 2.973 -24.363 1.00 88.44 103 GLN A N 1
ATOM 721 C CA . GLN A 1 103 ? 14.712 4.267 -23.957 1.00 88.44 103 GLN A CA 1
ATOM 722 C C . GLN A 1 103 ? 15.291 4.776 -22.626 1.00 88.44 103 GLN A C 1
ATOM 724 O O . GLN A 1 103 ? 15.449 5.983 -22.461 1.00 88.44 103 GLN A O 1
ATOM 729 N N . THR A 1 104 ? 15.588 3.884 -21.674 1.00 87.12 104 THR A N 1
ATOM 730 C CA . THR A 1 104 ? 16.042 4.251 -20.317 1.00 87.12 104 THR A CA 1
ATOM 731 C C . THR A 1 104 ? 17.564 4.213 -20.141 1.00 87.12 104 THR A C 1
ATOM 733 O O . THR A 1 104 ? 18.087 4.970 -19.328 1.00 87.12 104 THR A O 1
ATOM 736 N N . CYS A 1 105 ? 18.281 3.401 -20.926 1.00 90.38 105 CYS A N 1
ATOM 737 C CA . CYS A 1 105 ? 19.742 3.369 -21.021 1.00 90.38 105 CYS A CA 1
ATOM 738 C C . CYS A 1 105 ? 20.217 3.051 -22.459 1.00 90.38 105 CYS A C 1
ATOM 740 O O . CYS A 1 105 ? 20.690 1.949 -22.741 1.00 90.38 105 CYS A O 1
ATOM 742 N N . PRO A 1 106 ? 20.154 4.011 -23.399 1.00 90.69 106 PRO A N 1
ATOM 743 C CA . PRO A 1 106 ? 20.586 3.800 -24.789 1.00 90.69 106 PRO A CA 1
ATOM 744 C C . PRO A 1 106 ? 22.087 3.514 -24.940 1.00 90.69 106 PRO A C 1
ATOM 746 O O . PRO A 1 106 ? 22.525 3.042 -25.987 1.00 90.69 106 PRO A O 1
ATOM 749 N N . LYS A 1 107 ? 22.883 3.839 -23.914 1.00 90.69 107 LYS A N 1
ATOM 750 C CA . LYS A 1 107 ? 24.335 3.647 -23.907 1.00 90.69 107 LYS A CA 1
ATOM 751 C C . LYS A 1 107 ? 24.715 2.166 -23.875 1.00 90.69 107 LYS A C 1
ATOM 753 O O . LYS A 1 107 ? 25.619 1.767 -24.602 1.00 90.69 107 LYS A O 1
ATOM 758 N N . ASP A 1 108 ? 24.000 1.385 -23.069 1.00 90.81 108 ASP A N 1
ATOM 759 C CA . ASP A 1 108 ? 24.303 -0.030 -22.848 1.00 90.81 108 ASP A CA 1
ATOM 760 C C . ASP A 1 108 ? 23.275 -0.943 -23.530 1.00 90.81 108 ASP A C 1
ATOM 762 O O . ASP A 1 108 ? 23.620 -2.005 -24.049 1.00 90.81 108 ASP A O 1
ATOM 766 N N . CYS A 1 109 ? 22.016 -0.505 -23.609 1.00 89.38 109 CYS A N 1
ATOM 767 C CA . CYS A 1 109 ? 20.956 -1.159 -24.364 1.00 89.38 109 CYS A CA 1
ATOM 768 C C . CYS A 1 109 ? 20.847 -0.530 -25.757 1.00 89.38 109 CYS A C 1
ATOM 770 O O . CYS A 1 109 ? 19.893 0.194 -26.049 1.00 89.38 109 CYS A O 1
ATOM 772 N N . VAL A 1 110 ? 21.826 -0.787 -26.631 1.00 85.75 110 VAL A N 1
ATOM 773 C CA . VAL A 1 110 ? 21.710 -0.367 -28.034 1.00 85.75 110 VAL A CA 1
ATOM 774 C C . VAL A 1 110 ? 20.447 -0.983 -28.629 1.00 85.75 110 VAL A C 1
ATOM 776 O O . VAL A 1 110 ? 20.238 -2.197 -28.550 1.00 85.75 110 VAL A O 1
ATOM 779 N N . ALA A 1 111 ? 19.584 -0.142 -29.203 1.00 67.12 111 ALA A N 1
ATOM 780 C CA . ALA A 1 111 ? 18.459 -0.608 -29.998 1.00 67.12 111 ALA A CA 1
ATOM 781 C C . ALA A 1 111 ? 19.045 -1.396 -31.175 1.00 67.12 111 ALA A C 1
ATOM 783 O O . ALA A 1 111 ? 19.521 -0.819 -32.149 1.00 67.12 111 ALA A O 1
ATOM 784 N N . SER A 1 112 ? 19.118 -2.716 -31.015 1.00 55.66 112 SER A N 1
ATOM 785 C CA . SER A 1 112 ? 19.559 -3.616 -32.069 1.00 55.66 112 SER A CA 1
ATOM 786 C C . SER A 1 112 ? 18.422 -3.649 -33.082 1.00 55.66 112 SER A C 1
ATOM 788 O O . SER A 1 112 ? 17.404 -4.297 -32.842 1.00 55.66 112 SER A O 1
ATOM 790 N N . PHE A 1 113 ? 18.562 -2.835 -34.125 1.00 54.66 113 PHE A N 1
ATOM 791 C CA . PHE A 1 113 ? 17.707 -2.836 -35.307 1.00 54.66 113 PHE A CA 1
ATOM 792 C C . PHE A 1 113 ? 18.215 -3.861 -36.317 1.00 54.66 113 PHE A C 1
ATOM 794 O O . PHE A 1 113 ? 19.455 -3.988 -36.448 1.00 54.66 113 PHE A O 1
#

Foldseek 3Di:
DPPPVVVVVVVVVVVCVVPDPDPDPPPPDDPPDDAQVSLVVVVFDWDPDVQIWGADPVGDIHGPPPPPPPPQDPLDADEPQPVQAQDCDFDSHRDTHDHGACVRRVPNHPPPD

Radius of gyration: 35.07 Å; chains: 1; bounding box: 89×23×89 Å

pLDDT: mean 74.01, std 18.25, range [40.5, 94.12]

Sequence (113 aa):
MQVLEACRMRLILLVCCLTGLLGGCSAQAGGGVSSFKECIAAGYPTLKTKPPGCITPEGKIFQEKEEPEETAGSGGCVNKCGDGKCQQVVCMAQGCPCAETPQTCPKDCVASF